Protein AF-A0A0F9RPC4-F1 (afdb_monomer)

pLDDT: mean 81.92, std 18.29, range [35.97, 98.62]

Nearest PDB structures (foldseek):
  3pvv-assembly2_B  TM=6.893E-01  e=9.346E+00  Mycobacterium tuberculosis H37Ra

Radius of gyration: 23.82 Å; Cα contacts (8 Å, |Δi|>4): 122; chains: 1; bounding box: 62×45×72 Å

Sequence (162 aa):
MTEKAYYRSRSEAIRNLVRAGHSFASIGRLFGISRQRVEQIYRPKQRRARQAIRHRIPPTRCQRCARKAPLHGHHPNYDNARHVEWLCVPCHNTVHPHAGHSRRKFTTAQLLEMKGTMTYRAFALLVGVAPSTITKWLNGAIPRHKPTLLKLRMVENERSQH

Organism: NCBI:txid412755

Solvent-accessible surface area (backbone atoms only — not comparable to full-atom values): 10036 Å² total; per-residue (Å²): 135,55,74,69,57,55,53,51,54,52,54,47,53,54,47,53,41,47,75,72,67,49,52,50,58,59,52,8,63,75,70,77,43,52,39,66,56,44,47,42,65,72,36,50,48,58,45,50,26,58,58,58,50,72,83,56,84,76,74,76,41,16,76,83,76,64,48,75,56,75,65,43,84,40,58,94,45,52,90,43,38,84,51,65,46,44,22,27,64,72,62,42,37,69,78,49,63,67,82,80,70,70,65,78,76,71,48,72,65,59,54,53,64,52,49,79,79,45,53,66,63,57,50,17,61,75,72,74,46,59,50,71,56,54,53,36,59,76,70,63,70,57,87,76,79,72,71,86,73,76,84,77,76,79,81,85,82,84,85,81,86,132

Mean predicted aligned error: 11.43 Å

InterPro domains:
  IPR001387 Cro/C1-type, helix-turn-helix domain [cd00093] (110-153)

Structure (mmCIF, N/CA/C/O backbone):
data_AF-A0A0F9RPC4-F1
#
_entry.id   AF-A0A0F9RPC4-F1
#
loop_
_atom_site.group_PDB
_atom_site.id
_atom_site.type_symbol
_atom_site.label_atom_id
_atom_site.label_alt_id
_atom_site.label_comp_id
_atom_site.label_asym_id
_atom_site.label_entity_id
_atom_site.label_seq_id
_atom_site.pdbx_PDB_ins_code
_atom_site.Cartn_x
_atom_site.Cartn_y
_atom_site.Cartn_z
_atom_site.occupancy
_atom_site.B_iso_or_equiv
_atom_site.auth_seq_id
_atom_site.auth_comp_id
_atom_site.auth_asym_id
_atom_site.auth_atom_id
_atom_site.pdbx_PDB_model_num
ATOM 1 N N . MET A 1 1 ? 9.217 -1.133 34.017 1.00 65.81 1 MET A N 1
ATOM 2 C CA . MET A 1 1 ? 8.816 -1.704 32.706 1.00 65.81 1 MET A CA 1
ATOM 3 C C . MET A 1 1 ? 9.812 -1.237 31.652 1.00 65.81 1 MET A C 1
ATOM 5 O O . MET A 1 1 ? 10.071 -0.045 31.596 1.00 65.81 1 MET A O 1
ATOM 9 N N . THR A 1 2 ? 10.414 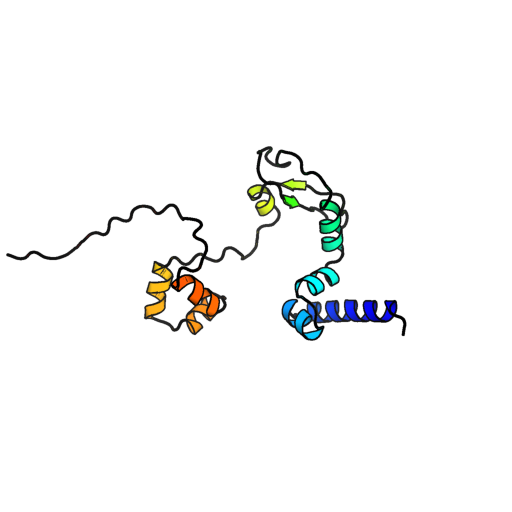-2.132 30.862 1.00 91.38 2 THR A N 1
ATOM 10 C CA . THR A 1 2 ? 11.393 -1.718 29.837 1.00 91.38 2 THR A CA 1
ATOM 11 C C . THR A 1 2 ? 10.695 -1.124 28.615 1.00 91.38 2 THR A C 1
ATOM 13 O O . THR A 1 2 ? 9.575 -1.510 28.277 1.00 91.38 2 THR A O 1
ATOM 16 N N . GLU A 1 3 ? 11.376 -0.234 27.897 1.00 83.12 3 GLU A N 1
ATOM 17 C CA . GLU A 1 3 ? 10.885 0.339 26.638 1.00 83.12 3 GLU A CA 1
ATOM 18 C C . GLU A 1 3 ? 10.490 -0.759 25.623 1.00 83.12 3 GLU A C 1
ATOM 20 O O . GLU A 1 3 ? 9.446 -0.692 24.968 1.00 83.12 3 GLU A O 1
ATOM 25 N N . LYS A 1 4 ? 11.267 -1.850 25.560 1.00 84.19 4 LYS A N 1
ATOM 26 C CA . LYS A 1 4 ? 10.958 -3.022 24.722 1.00 84.19 4 LYS A CA 1
ATOM 27 C C . LYS A 1 4 ? 9.636 -3.695 25.107 1.00 84.19 4 LYS A C 1
ATOM 29 O O . LYS A 1 4 ? 8.907 -4.127 24.213 1.00 84.19 4 LYS A O 1
ATOM 34 N N . ALA A 1 5 ? 9.318 -3.794 26.399 1.00 84.44 5 ALA A N 1
ATOM 35 C CA . ALA A 1 5 ? 8.060 -4.378 26.866 1.00 84.44 5 ALA A CA 1
ATOM 36 C C . ALA A 1 5 ? 6.854 -3.514 26.458 1.00 84.44 5 ALA A C 1
ATOM 38 O O . ALA A 1 5 ? 5.869 -4.048 25.949 1.00 84.44 5 ALA A O 1
ATOM 39 N N . TYR A 1 6 ? 6.978 -2.186 26.563 1.00 87.31 6 TYR A N 1
ATOM 40 C CA . TYR A 1 6 ? 5.950 -1.239 26.119 1.00 87.31 6 TYR A CA 1
ATOM 41 C C . TYR A 1 6 ? 5.647 -1.347 24.611 1.00 87.31 6 TYR A C 1
ATOM 43 O O . TYR A 1 6 ? 4.490 -1.402 24.195 1.00 87.31 6 TYR A O 1
ATOM 51 N N . TYR A 1 7 ? 6.667 -1.436 23.749 1.00 82.81 7 TYR A N 1
ATOM 52 C CA . TYR A 1 7 ? 6.425 -1.567 22.304 1.00 82.81 7 TYR A CA 1
ATOM 53 C C . TYR A 1 7 ? 5.809 -2.913 21.905 1.00 82.81 7 TYR A C 1
ATOM 55 O O . TYR A 1 7 ? 5.030 -2.969 20.941 1.00 82.81 7 TYR A O 1
ATOM 63 N N . ARG A 1 8 ? 6.145 -3.997 22.620 1.00 84.38 8 ARG A N 1
ATOM 64 C CA . ARG A 1 8 ? 5.524 -5.313 22.409 1.00 84.38 8 ARG A CA 1
ATOM 65 C C . ARG A 1 8 ? 4.035 -5.260 22.741 1.00 84.38 8 ARG A C 1
ATOM 67 O O . ARG A 1 8 ? 3.240 -5.606 21.866 1.00 84.38 8 ARG A O 1
ATOM 74 N N . SER A 1 9 ? 3.673 -4.734 23.915 1.00 90.56 9 SER A N 1
ATOM 75 C CA . SER A 1 9 ? 2.269 -4.613 24.332 1.00 90.56 9 SER A CA 1
ATOM 76 C C . SER A 1 9 ? 1.470 -3.721 23.379 1.00 90.56 9 SER A C 1
ATOM 78 O O . SER A 1 9 ? 0.380 -4.088 22.944 1.00 90.56 9 SER A O 1
ATOM 80 N N . ARG A 1 10 ? 2.052 -2.606 22.922 1.00 93.31 10 ARG A N 1
ATOM 81 C CA . ARG A 1 10 ? 1.415 -1.724 21.931 1.00 93.31 10 ARG A CA 1
ATOM 82 C C . ARG A 1 10 ? 1.159 -2.414 20.588 1.00 93.31 10 ARG A C 1
ATOM 84 O O . ARG A 1 10 ? 0.091 -2.258 19.999 1.00 93.31 10 ARG A O 1
ATOM 91 N N . SER A 1 11 ? 2.135 -3.162 20.076 1.00 94.88 11 SER A N 1
ATOM 92 C CA . SER A 1 11 ? 2.007 -3.855 18.784 1.00 94.88 11 SER A CA 1
ATOM 93 C C . SER A 1 11 ? 0.976 -4.982 18.832 1.00 94.88 11 SER A C 1
ATOM 95 O O . SER A 1 11 ? 0.350 -5.299 17.821 1.00 94.88 11 SER A O 1
ATOM 97 N N . GLU A 1 12 ? 0.830 -5.614 19.991 1.00 95.75 12 GLU A N 1
ATOM 98 C CA . GLU A 1 12 ? -0.185 -6.628 20.250 1.00 95.75 12 GLU A CA 1
ATOM 99 C C . GLU A 1 12 ? -1.584 -6.020 20.369 1.00 95.75 12 GLU A C 1
ATOM 101 O O . GLU A 1 12 ? -2.493 -6.473 19.676 1.00 95.75 12 GLU A O 1
ATOM 106 N N . ALA A 1 13 ? -1.734 -4.922 21.114 1.00 95.88 13 ALA A N 1
ATOM 107 C CA . ALA A 1 13 ? -2.995 -4.188 21.203 1.00 95.88 13 ALA A CA 1
ATOM 108 C C . ALA A 1 13 ? -3.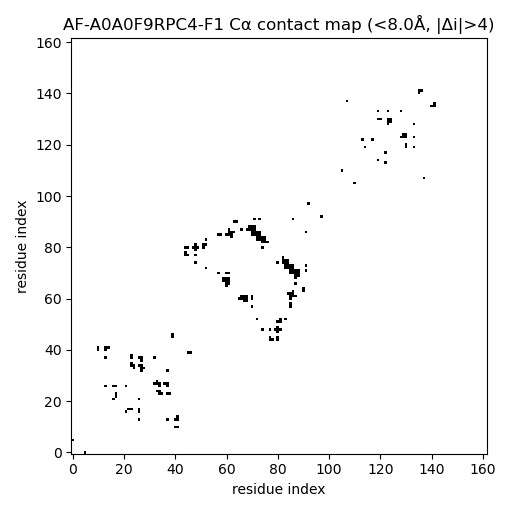502 -3.741 19.819 1.00 95.88 13 ALA A C 1
ATOM 110 O O . ALA A 1 13 ? -4.672 -3.934 19.488 1.00 95.88 13 ALA A O 1
ATOM 111 N N . ILE A 1 14 ? -2.607 -3.235 18.958 1.00 97.25 14 ILE A N 1
ATOM 112 C CA . ILE A 1 14 ? -2.942 -2.900 17.564 1.00 97.25 14 ILE A CA 1
ATOM 113 C C . ILE A 1 14 ? -3.450 -4.134 16.804 1.00 97.25 14 ILE A C 1
ATOM 115 O O . ILE A 1 14 ? -4.461 -4.045 16.112 1.00 97.25 14 ILE A O 1
ATOM 119 N N . ARG A 1 15 ? -2.779 -5.289 16.923 1.00 96.19 15 ARG A N 1
ATOM 120 C CA . ARG A 1 15 ? -3.206 -6.530 16.252 1.00 96.19 15 ARG A CA 1
ATOM 121 C C . ARG A 1 15 ? -4.579 -6.999 16.733 1.00 96.19 15 ARG A C 1
ATOM 123 O O . ARG A 1 15 ? -5.388 -7.406 15.903 1.00 96.19 15 ARG A O 1
ATOM 130 N N . ASN A 1 16 ? -4.852 -6.906 18.031 1.00 96.25 16 ASN A N 1
ATOM 131 C CA . ASN A 1 16 ? -6.134 -7.309 18.605 1.00 96.25 16 ASN A CA 1
ATOM 132 C C . ASN A 1 16 ? -7.282 -6.417 18.113 1.00 96.25 16 ASN A C 1
ATOM 134 O O . ASN A 1 16 ? -8.308 -6.937 17.688 1.00 96.25 16 ASN A O 1
ATOM 138 N N . LEU A 1 17 ? -7.083 -5.098 18.040 1.00 96.12 17 LEU A N 1
ATOM 139 C CA . LEU A 1 17 ? -8.098 -4.183 17.502 1.00 96.12 17 LEU A CA 1
ATOM 140 C C . LEU A 1 17 ? -8.384 -4.412 16.015 1.00 96.12 17 LEU A C 1
ATOM 142 O O . LEU A 1 17 ? -9.533 -4.321 15.591 1.00 96.12 17 LEU A O 1
ATOM 146 N N . VAL A 1 18 ? -7.363 -4.737 15.215 1.00 96.62 18 VAL A N 1
ATOM 147 C CA . VAL A 1 18 ? -7.580 -5.096 13.805 1.00 96.62 18 VAL A CA 1
ATOM 148 C C . VAL A 1 18 ? -8.407 -6.377 13.690 1.00 96.62 18 VAL A C 1
ATOM 150 O O . VAL A 1 18 ? -9.328 -6.425 12.880 1.00 96.62 18 VAL A O 1
ATOM 153 N N . ARG A 1 19 ? -8.116 -7.400 14.509 1.00 95.81 19 ARG A N 1
ATOM 154 C CA . ARG A 1 19 ? -8.905 -8.647 14.554 1.00 95.81 19 ARG A CA 1
ATOM 155 C C . ARG A 1 19 ? -10.349 -8.406 14.996 1.00 95.81 19 ARG A C 1
ATOM 157 O O . ARG A 1 19 ? -11.241 -9.064 14.485 1.00 95.81 19 ARG A O 1
ATOM 164 N N . ALA A 1 20 ? -10.569 -7.432 15.874 1.00 94.25 20 ALA A N 1
ATOM 165 C CA . ALA A 1 20 ? -11.895 -6.983 16.291 1.00 94.25 20 ALA A CA 1
ATOM 166 C C . ALA A 1 20 ? -12.619 -6.106 15.242 1.00 94.25 20 ALA A C 1
ATOM 168 O O . ALA A 1 20 ? -13.696 -5.587 15.512 1.00 94.25 20 ALA A O 1
ATOM 169 N N . GLY A 1 21 ? -12.048 -5.911 14.047 1.00 94.94 21 GLY A N 1
ATOM 170 C CA . GLY A 1 21 ? -12.699 -5.196 12.944 1.00 94.94 21 GLY A CA 1
ATOM 171 C C . GLY A 1 21 ? -12.492 -3.679 12.938 1.00 94.94 21 GLY A C 1
ATOM 172 O O . GLY A 1 21 ? -13.035 -2.989 12.073 1.00 94.94 21 GLY A O 1
ATOM 173 N N . HIS A 1 22 ? -11.677 -3.123 13.840 1.00 94.38 22 HIS A N 1
ATOM 174 C CA . HIS A 1 22 ? -11.391 -1.690 13.808 1.00 94.38 22 HIS A CA 1
ATOM 175 C C . HIS A 1 22 ? -10.561 -1.310 12.576 1.00 94.38 22 HIS A C 1
ATOM 177 O O . HIS A 1 22 ? -9.537 -1.917 12.250 1.00 94.38 22 HIS A O 1
ATOM 183 N N . SER A 1 23 ? -10.956 -0.218 11.916 1.00 96.12 23 SER A N 1
ATOM 184 C CA . SER A 1 23 ? -10.176 0.341 10.810 1.00 96.12 23 SER A CA 1
ATOM 185 C C . SER A 1 23 ? -8.822 0.880 11.290 1.00 96.12 23 SER A C 1
ATOM 187 O O . SER A 1 23 ? -8.711 1.466 12.369 1.00 96.12 23 SER A O 1
ATOM 189 N N . PHE A 1 24 ? -7.787 0.803 10.444 1.00 96.44 24 PHE A N 1
ATOM 190 C CA . PHE A 1 24 ? -6.463 1.365 10.765 1.00 96.44 24 PHE A CA 1
ATOM 191 C C . PHE A 1 24 ? -6.506 2.862 11.104 1.00 96.44 24 PHE A C 1
ATOM 193 O O . PHE A 1 24 ? -5.671 3.344 11.865 1.00 96.44 24 PHE A O 1
ATOM 200 N N . ALA A 1 25 ? -7.463 3.607 10.542 1.00 95.31 25 ALA A N 1
ATOM 201 C CA . ALA A 1 25 ? -7.639 5.025 10.841 1.00 95.31 25 ALA A CA 1
ATOM 202 C C . ALA A 1 25 ? -8.187 5.250 12.261 1.00 95.31 25 ALA A C 1
ATOM 204 O O . ALA A 1 25 ? -7.696 6.131 12.962 1.00 95.31 25 ALA A O 1
ATOM 205 N N . SER A 1 26 ? -9.168 4.448 12.695 1.00 95.19 26 SER A N 1
ATOM 206 C CA . SER A 1 26 ? -9.706 4.494 14.063 1.00 95.19 26 SER A CA 1
ATOM 207 C C . SER A 1 26 ? -8.644 4.117 15.092 1.00 95.19 26 SER A C 1
ATOM 209 O O . SER A 1 26 ? -8.458 4.851 16.059 1.00 95.19 26 SER A O 1
ATOM 211 N N . ILE A 1 27 ? -7.882 3.051 14.831 1.00 97.12 27 ILE A N 1
ATOM 212 C CA . ILE A 1 27 ? -6.763 2.636 15.686 1.00 97.12 27 ILE A CA 1
ATOM 213 C C . ILE A 1 27 ? -5.700 3.740 15.751 1.00 97.12 27 ILE A C 1
ATOM 215 O O . ILE A 1 27 ? -5.185 4.045 16.821 1.00 97.12 27 ILE A O 1
ATOM 219 N N . GLY A 1 28 ? -5.387 4.383 14.622 1.00 96.44 28 GLY A N 1
ATOM 220 C CA . GLY A 1 28 ? -4.424 5.484 14.587 1.00 96.44 28 GLY A CA 1
ATOM 221 C C . GLY A 1 28 ? -4.817 6.638 15.510 1.00 96.44 28 GLY A C 1
ATOM 222 O O . GLY A 1 28 ? -3.997 7.084 16.310 1.00 96.44 28 GLY A O 1
ATOM 223 N N . ARG A 1 29 ? -6.092 7.052 15.466 1.00 96.38 29 ARG A N 1
ATOM 224 C CA . ARG A 1 29 ? -6.635 8.075 16.374 1.00 96.38 29 ARG A CA 1
ATOM 225 C C . ARG A 1 29 ? -6.521 7.659 17.840 1.00 96.38 29 ARG A C 1
ATOM 227 O O . ARG A 1 29 ? -6.053 8.455 18.640 1.00 96.38 29 ARG A O 1
ATOM 234 N N . LEU A 1 30 ? -6.876 6.414 18.164 1.00 95.56 30 LEU A N 1
ATOM 235 C CA . LEU A 1 30 ? -6.812 5.889 19.532 1.00 95.56 30 LEU A CA 1
ATOM 236 C C . LEU A 1 30 ? -5.388 5.921 20.113 1.00 95.56 30 LEU A C 1
ATOM 238 O O . LEU A 1 30 ? -5.200 6.252 21.275 1.00 95.56 30 LEU A O 1
ATOM 242 N N . PHE A 1 31 ? -4.379 5.597 19.302 1.00 94.94 31 PHE A N 1
ATOM 243 C CA . PHE A 1 31 ? -2.978 5.531 19.736 1.00 94.94 31 PHE A CA 1
ATOM 244 C C . PHE A 1 31 ? -2.166 6.805 19.459 1.00 94.94 31 PHE A C 1
ATOM 246 O O . PHE A 1 31 ? -0.939 6.763 19.598 1.00 94.94 31 PHE A O 1
ATOM 253 N N . GLY A 1 32 ? -2.796 7.888 18.993 1.00 95.88 32 GLY A N 1
ATOM 254 C CA . GLY A 1 32 ? -2.100 9.124 18.619 1.00 95.88 32 GLY A CA 1
ATOM 255 C C . GLY A 1 32 ? -1.042 8.933 17.521 1.00 95.88 32 GLY A C 1
ATOM 256 O O . GLY A 1 32 ? 0.017 9.552 17.566 1.00 95.88 32 GLY A O 1
ATOM 257 N N . ILE A 1 33 ? -1.270 8.032 16.556 1.00 96.50 33 ILE A N 1
ATOM 258 C CA . ILE A 1 33 ? -0.339 7.752 15.447 1.00 96.50 33 ILE A CA 1
ATOM 259 C C . ILE A 1 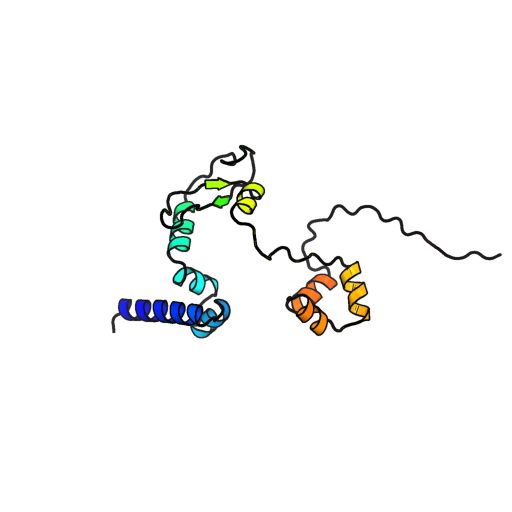33 ? -1.047 7.722 14.096 1.00 96.50 33 ILE A C 1
ATOM 261 O O . ILE A 1 33 ? -2.245 7.481 13.982 1.00 96.50 33 ILE A O 1
ATOM 265 N N . SER A 1 34 ? -0.287 7.929 13.020 1.00 97.38 34 SER A N 1
ATOM 266 C CA . SER A 1 34 ? -0.857 7.919 11.674 1.00 97.38 34 SER A CA 1
ATOM 267 C C . SER A 1 34 ? -1.395 6.537 11.273 1.00 97.38 34 SER A C 1
ATOM 269 O O . SER A 1 34 ? -0.848 5.494 11.648 1.00 97.38 34 SER A O 1
ATOM 271 N N . ARG A 1 35 ? -2.422 6.519 10.408 1.00 96.94 35 ARG A N 1
ATOM 272 C CA . ARG A 1 35 ? -2.947 5.295 9.762 1.00 96.94 35 ARG A CA 1
ATOM 273 C C . ARG A 1 35 ? -1.824 4.449 9.154 1.00 96.94 35 ARG A C 1
ATOM 275 O O . ARG A 1 35 ? -1.811 3.228 9.286 1.00 96.94 35 ARG A O 1
ATOM 282 N N . GLN A 1 36 ? -0.877 5.105 8.481 1.00 95.88 36 GLN A N 1
ATOM 283 C CA . GLN A 1 36 ? 0.254 4.442 7.837 1.00 95.88 36 GLN A CA 1
ATOM 284 C C . GLN A 1 36 ? 1.178 3.780 8.863 1.00 95.88 36 GLN A C 1
ATOM 286 O O . GLN A 1 36 ? 1.680 2.686 8.607 1.00 95.88 36 GLN A O 1
ATOM 291 N N . ARG A 1 37 ? 1.383 4.402 10.031 1.00 96.12 37 ARG A N 1
ATOM 292 C CA . ARG A 1 37 ? 2.179 3.808 11.105 1.00 96.12 37 ARG A CA 1
ATOM 293 C C . ARG A 1 37 ? 1.506 2.565 11.683 1.00 96.12 37 ARG A C 1
ATOM 295 O O . ARG A 1 37 ? 2.190 1.565 11.877 1.00 96.12 37 ARG A O 1
ATOM 302 N N . VAL A 1 38 ? 0.187 2.592 11.880 1.00 97.25 38 VAL A N 1
ATOM 303 C CA . VAL A 1 38 ? -0.590 1.405 12.284 1.00 97.25 38 VAL A CA 1
ATOM 304 C C . VAL A 1 38 ? -0.424 0.278 11.265 1.00 97.25 38 VAL A C 1
ATOM 306 O O . VAL A 1 38 ? -0.079 -0.840 11.640 1.00 97.25 38 VAL A O 1
ATOM 309 N N . GLU A 1 39 ? -0.580 0.575 9.969 1.00 96.25 39 GLU A N 1
ATOM 310 C CA . GLU A 1 39 ? -0.393 -0.409 8.894 1.00 96.25 39 GLU A CA 1
ATOM 311 C C . GLU A 1 39 ? 1.022 -1.012 8.916 1.00 96.25 39 GLU A C 1
ATOM 313 O O . GLU A 1 39 ? 1.175 -2.222 8.786 1.00 96.25 39 GLU A O 1
ATOM 318 N N . GLN A 1 40 ? 2.059 -0.197 9.133 1.00 95.06 40 GLN A N 1
ATOM 319 C CA . GLN A 1 40 ? 3.449 -0.660 9.236 1.00 95.06 40 GLN A CA 1
ATOM 320 C C . GLN A 1 40 ? 3.701 -1.576 10.440 1.00 95.06 40 GLN A C 1
ATOM 322 O O . GLN A 1 40 ? 4.507 -2.500 10.329 1.00 95.06 40 GLN A O 1
ATOM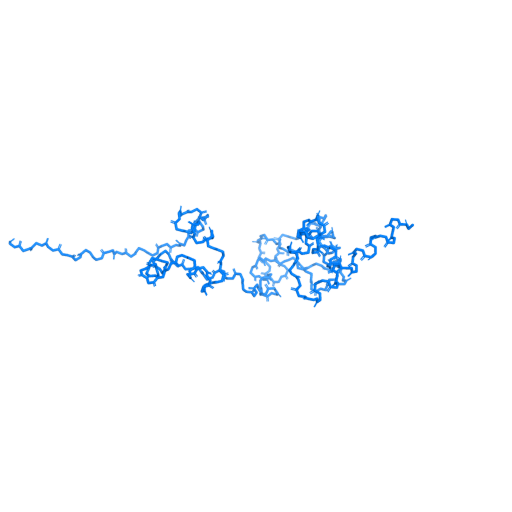 327 N N . ILE A 1 41 ? 3.053 -1.307 11.578 1.00 95.44 41 ILE A N 1
ATOM 328 C CA . ILE A 1 41 ? 3.137 -2.150 12.780 1.00 95.44 41 ILE A CA 1
ATOM 329 C C . ILE A 1 41 ? 2.412 -3.476 12.536 1.00 95.44 41 ILE A C 1
ATOM 331 O O 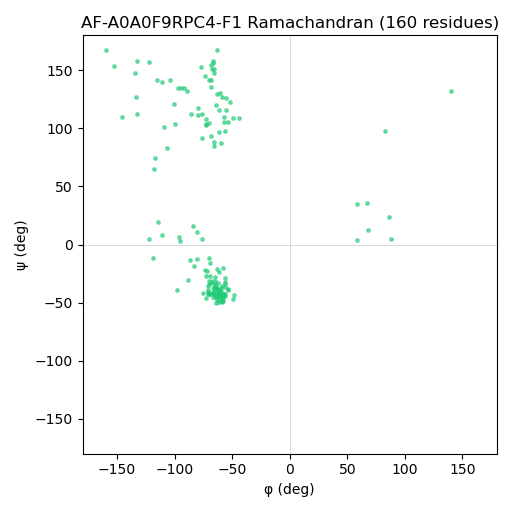. ILE A 1 41 ? 2.937 -4.535 12.869 1.00 95.44 41 ILE A O 1
ATOM 335 N N . TYR A 1 42 ? 1.234 -3.423 11.910 1.00 96.31 42 TYR A N 1
ATOM 336 C CA . TYR A 1 42 ? 0.423 -4.600 11.609 1.00 96.31 42 TYR A CA 1
ATOM 337 C C . TYR A 1 42 ? 1.036 -5.489 10.511 1.00 96.31 42 TYR A C 1
ATOM 339 O O . TYR A 1 42 ? 0.914 -6.710 10.562 1.00 96.31 42 TYR A O 1
ATOM 347 N N . ARG A 1 43 ? 1.721 -4.894 9.524 1.00 95.56 43 ARG A N 1
ATOM 348 C CA . ARG A 1 43 ? 2.277 -5.563 8.330 1.00 95.56 43 ARG A CA 1
ATOM 349 C C . ARG A 1 43 ? 3.809 -5.455 8.257 1.00 95.56 43 ARG A C 1
ATOM 351 O O . ARG A 1 43 ? 4.348 -4.828 7.335 1.00 95.56 43 ARG A O 1
ATOM 358 N N . PRO A 1 44 ? 4.554 -6.056 9.205 1.00 94.69 44 PRO A N 1
ATOM 359 C CA . PRO A 1 44 ? 6.004 -5.887 9.283 1.00 94.69 44 PRO A CA 1
ATOM 360 C C . PRO A 1 44 ? 6.739 -6.478 8.071 1.00 94.69 44 PRO A C 1
ATOM 362 O O . PRO A 1 44 ? 7.734 -5.902 7.631 1.00 94.69 44 PRO A O 1
ATOM 365 N N . LYS A 1 45 ? 6.241 -7.581 7.494 1.00 95.56 45 LYS A N 1
ATOM 366 C CA . LYS A 1 45 ? 6.825 -8.219 6.300 1.00 95.56 45 LYS A CA 1
ATOM 367 C C . LYS A 1 45 ? 6.758 -7.288 5.084 1.00 95.56 45 LYS A C 1
ATOM 369 O O . LYS A 1 45 ? 7.774 -7.008 4.458 1.00 95.56 45 LYS A O 1
ATOM 374 N N . GLN A 1 46 ? 5.596 -6.688 4.834 1.00 94.50 46 GLN A N 1
ATOM 375 C CA . GLN A 1 46 ? 5.388 -5.710 3.764 1.00 94.50 46 GLN A CA 1
ATOM 376 C C . GLN A 1 46 ? 6.243 -4.454 3.969 1.00 94.50 46 GLN A C 1
ATOM 378 O O . GLN A 1 46 ? 6.768 -3.902 3.005 1.00 94.50 46 GLN A O 1
ATOM 383 N N . ARG A 1 47 ? 6.428 -4.003 5.218 1.00 94.75 47 ARG A N 1
ATOM 384 C CA . ARG A 1 47 ? 7.359 -2.907 5.525 1.00 94.75 47 ARG A CA 1
ATOM 385 C C . ARG A 1 47 ? 8.797 -3.272 5.142 1.00 94.75 47 ARG A C 1
ATOM 387 O O . ARG A 1 47 ? 9.449 -2.463 4.489 1.00 94.75 47 ARG A O 1
ATOM 394 N N . ARG A 1 48 ? 9.282 -4.460 5.527 1.00 94.44 48 ARG A N 1
ATOM 395 C CA . ARG A 1 48 ? 10.632 -4.940 5.172 1.00 94.44 48 ARG A CA 1
ATOM 396 C C . ARG A 1 48 ? 10.808 -5.048 3.657 1.00 94.44 48 ARG A C 1
ATOM 398 O O . ARG A 1 48 ? 11.811 -4.584 3.135 1.00 94.44 48 ARG A O 1
ATOM 405 N N . ALA A 1 49 ? 9.805 -5.570 2.958 1.00 93.88 49 ALA A N 1
ATOM 406 C CA . ALA A 1 49 ? 9.778 -5.653 1.500 1.00 93.88 49 ALA A CA 1
ATOM 407 C C . ALA A 1 49 ? 9.898 -4.262 0.837 1.00 93.88 49 ALA A C 1
ATOM 409 O O . ALA A 1 49 ? 10.804 -4.032 0.038 1.00 93.88 49 ALA A O 1
ATOM 410 N N . ARG A 1 50 ? 9.097 -3.277 1.281 1.00 91.56 50 ARG A N 1
ATOM 411 C CA . ARG A 1 50 ? 9.204 -1.872 0.830 1.00 91.56 50 ARG A CA 1
ATOM 412 C C . ARG A 1 50 ? 10.582 -1.256 1.109 1.00 91.56 50 ARG A C 1
ATOM 414 O O . ARG A 1 50 ? 11.058 -0.442 0.327 1.00 91.56 50 ARG A O 1
ATOM 421 N N . GLN A 1 51 ? 11.222 -1.611 2.223 1.00 93.69 51 GLN A N 1
ATOM 422 C CA . GLN A 1 51 ? 12.577 -1.144 2.530 1.00 93.69 51 GLN A CA 1
ATOM 423 C C . GLN A 1 51 ? 13.623 -1.787 1.610 1.00 93.69 51 GLN A C 1
ATOM 425 O O . GLN A 1 51 ? 14.521 -1.091 1.147 1.00 93.69 51 GLN A O 1
ATOM 430 N N . ALA A 1 52 ? 13.478 -3.076 1.293 1.00 92.19 52 ALA A N 1
ATOM 431 C CA . ALA A 1 52 ? 14.408 -3.814 0.442 1.00 92.19 52 ALA A CA 1
ATOM 432 C C . ALA A 1 52 ? 14.457 -3.300 -1.009 1.00 92.19 52 ALA A C 1
ATOM 434 O O . ALA A 1 52 ? 15.497 -3.404 -1.655 1.00 92.19 52 ALA A O 1
ATOM 435 N N . ILE A 1 53 ? 13.365 -2.718 -1.518 1.00 92.75 53 ILE A N 1
ATOM 436 C CA . ILE A 1 53 ? 13.319 -2.144 -2.875 1.00 92.75 53 ILE A CA 1
ATOM 437 C C . ILE A 1 53 ? 13.873 -0.722 -2.971 1.00 92.75 53 ILE A C 1
ATOM 439 O O . ILE A 1 53 ? 14.209 -0.293 -4.069 1.00 92.75 53 ILE A O 1
ATOM 443 N N . ARG A 1 54 ? 13.987 0.013 -1.855 1.00 92.06 54 ARG A N 1
ATOM 444 C CA . ARG A 1 54 ? 14.290 1.458 -1.861 1.00 92.06 54 ARG A CA 1
ATOM 445 C C . ARG A 1 54 ? 15.588 1.809 -2.595 1.00 92.06 54 ARG A C 1
ATOM 447 O O . ARG A 1 54 ? 15.682 2.886 -3.168 1.00 92.06 54 ARG A O 1
ATOM 454 N N . HIS A 1 55 ? 16.566 0.910 -2.558 1.00 91.44 55 HIS A N 1
ATOM 455 C CA . HIS A 1 55 ? 17.898 1.112 -3.134 1.00 91.44 55 HIS A CA 1
ATOM 456 C C . HIS A 1 55 ? 18.161 0.233 -4.359 1.00 91.44 55 HIS A C 1
ATOM 458 O O . HIS A 1 55 ? 19.291 0.150 -4.827 1.00 91.44 55 HIS A O 1
ATOM 464 N N . ARG A 1 56 ? 17.140 -0.463 -4.869 1.00 94.50 56 ARG A N 1
ATOM 465 C CA . ARG A 1 56 ? 17.291 -1.308 -6.051 1.00 94.50 56 ARG A CA 1
ATOM 466 C C . ARG A 1 56 ? 17.022 -0.499 -7.305 1.00 94.50 56 ARG A C 1
ATOM 468 O O . ARG A 1 56 ? 16.000 0.174 -7.402 1.00 94.50 56 ARG A O 1
ATOM 475 N N . ILE A 1 57 ? 17.924 -0.621 -8.271 1.00 96.31 57 ILE A N 1
ATOM 476 C CA . ILE A 1 57 ? 17.736 -0.062 -9.604 1.00 96.31 57 ILE A CA 1
ATOM 477 C C . ILE A 1 57 ? 16.812 -1.021 -10.369 1.00 96.31 57 ILE A C 1
ATOM 479 O O . ILE A 1 57 ? 17.164 -2.194 -10.528 1.00 96.31 57 ILE A O 1
ATOM 483 N N . PRO A 1 58 ? 15.615 -0.581 -10.795 1.00 96.38 58 PRO A N 1
ATOM 484 C CA . PRO A 1 58 ? 14.744 -1.413 -11.610 1.00 96.38 58 PRO A CA 1
ATOM 485 C C . PRO A 1 58 ? 15.370 -1.649 -12.997 1.00 96.38 58 PRO A C 1
ATOM 487 O O . PRO A 1 58 ? 16.085 -0.781 -13.503 1.00 96.38 58 PRO A O 1
ATOM 490 N N . PRO A 1 59 ? 15.084 -2.786 -13.655 1.00 97.81 59 PRO A N 1
ATOM 491 C CA . PRO A 1 59 ? 15.449 -2.984 -15.050 1.00 97.81 59 PRO A CA 1
ATOM 492 C C . PRO A 1 59 ? 14.720 -1.972 -15.946 1.00 97.81 59 PRO A C 1
ATOM 494 O O . PRO A 1 59 ? 13.754 -1.323 -15.548 1.00 97.81 59 PRO A O 1
ATOM 497 N N . THR A 1 60 ? 15.144 -1.862 -17.203 1.00 98.25 60 THR A N 1
ATOM 498 C CA . THR A 1 60 ? 14.535 -0.924 -18.164 1.00 98.25 60 THR A CA 1
ATOM 499 C C . THR A 1 60 ? 13.232 -1.439 -18.783 1.00 98.25 60 THR A C 1
ATOM 501 O O . THR A 1 60 ? 12.513 -0.677 -19.434 1.00 98.25 60 THR A O 1
ATOM 504 N N . ARG A 1 61 ? 12.919 -2.730 -18.613 1.00 98.62 61 ARG A N 1
ATOM 505 C CA . ARG A 1 61 ? 11.784 -3.418 -19.241 1.00 98.62 61 ARG A CA 1
ATOM 506 C C . ARG A 1 61 ? 11.031 -4.282 -18.234 1.00 98.62 61 ARG A C 1
ATOM 508 O O . ARG A 1 61 ? 11.624 -4.848 -17.320 1.00 98.62 61 ARG A O 1
ATOM 515 N N . CYS A 1 62 ? 9.720 -4.396 -18.434 1.00 98.56 62 CYS A N 1
ATOM 516 C CA . CYS A 1 62 ? 8.848 -5.256 -17.637 1.00 98.56 62 CYS A CA 1
ATOM 517 C C . CYS A 1 62 ? 9.283 -6.722 -17.747 1.00 98.56 62 CYS A C 1
ATOM 519 O O . CYS A 1 62 ? 9.392 -7.238 -18.857 1.00 98.56 62 CYS A O 1
ATOM 521 N N . GLN A 1 63 ? 9.437 -7.414 -16.618 1.00 98.50 63 GLN A N 1
ATOM 522 C CA . GLN A 1 63 ? 9.868 -8.818 -16.610 1.00 98.50 63 GLN A CA 1
ATOM 523 C C . GLN A 1 63 ? 8.816 -9.791 -17.164 1.00 98.50 63 GLN A C 1
ATOM 525 O O . GLN A 1 63 ? 9.158 -10.910 -17.521 1.00 98.50 63 GLN A O 1
ATOM 530 N N . ARG A 1 64 ? 7.551 -9.365 -17.283 1.00 98.06 64 ARG A N 1
ATOM 531 C CA . ARG A 1 64 ? 6.463 -10.210 -17.800 1.00 98.06 64 ARG A CA 1
ATOM 532 C C . ARG A 1 64 ? 6.140 -9.992 -19.277 1.00 98.06 64 ARG A C 1
ATOM 534 O O . ARG A 1 64 ? 5.824 -10.945 -19.970 1.00 98.06 64 ARG A O 1
ATOM 541 N N . CYS A 1 65 ? 6.166 -8.749 -19.760 1.00 98.31 65 CYS A N 1
ATOM 542 C CA . CYS A 1 65 ? 5.769 -8.422 -21.140 1.00 98.31 65 CYS A CA 1
ATOM 543 C C . CYS A 1 65 ? 6.859 -7.723 -21.961 1.00 98.31 65 CYS A C 1
ATOM 545 O O . CYS A 1 65 ? 6.579 -7.267 -23.066 1.00 98.31 65 CYS A O 1
ATOM 547 N N . ALA A 1 66 ? 8.064 -7.561 -21.406 1.00 98.44 66 ALA A N 1
ATOM 548 C CA . ALA A 1 66 ? 9.236 -6.943 -22.034 1.00 98.44 66 ALA A CA 1
ATOM 549 C C . ALA A 1 66 ? 9.076 -5.486 -22.526 1.00 98.44 66 ALA A C 1
ATOM 551 O O . ALA A 1 66 ? 10.015 -4.921 -23.093 1.00 98.44 66 ALA A O 1
ATOM 552 N N . ARG A 1 67 ? 7.929 -4.832 -22.288 1.00 98.19 67 ARG A N 1
ATOM 553 C CA . ARG A 1 67 ? 7.703 -3.427 -22.667 1.00 98.19 67 ARG A CA 1
ATOM 554 C C . ARG A 1 67 ? 8.538 -2.478 -21.806 1.00 98.19 67 ARG A C 1
ATOM 556 O O . ARG A 1 67 ? 8.646 -2.668 -20.592 1.00 98.19 67 ARG A O 1
ATOM 563 N N . LYS A 1 68 ? 9.063 -1.421 -22.431 1.00 98.19 68 LYS A N 1
ATOM 564 C CA . LYS A 1 68 ? 9.705 -0.284 -21.756 1.00 98.19 68 LYS A CA 1
ATOM 565 C C . LYS A 1 68 ? 8.615 0.651 -21.219 1.00 98.19 68 LYS A C 1
ATOM 567 O O . LYS A 1 68 ? 7.880 1.245 -22.000 1.00 98.19 68 LYS A O 1
ATOM 572 N N . ALA A 1 69 ? 8.469 0.723 -19.899 1.00 97.12 69 ALA A N 1
ATOM 573 C CA . ALA A 1 69 ? 7.444 1.513 -19.210 1.00 97.12 69 ALA A CA 1
ATOM 574 C C . ALA A 1 69 ? 7.870 1.767 -17.750 1.00 97.12 69 ALA A C 1
ATOM 576 O O . ALA A 1 69 ? 8.773 1.077 -17.272 1.00 97.12 69 ALA A O 1
ATOM 577 N N . PRO A 1 70 ? 7.214 2.681 -17.009 1.00 97.06 70 PRO A N 1
ATOM 578 C CA . PRO A 1 70 ? 7.383 2.769 -15.560 1.00 97.06 70 PRO A CA 1
ATOM 579 C C . PRO A 1 70 ? 7.082 1.421 -14.888 1.00 97.06 70 PRO A C 1
ATOM 581 O O . PRO A 1 70 ? 6.019 0.831 -15.112 1.00 97.06 70 PRO A O 1
ATOM 584 N N . LEU A 1 71 ? 8.034 0.926 -14.093 1.00 97.38 71 LEU A N 1
ATOM 585 C CA . LEU A 1 71 ? 7.947 -0.372 -13.426 1.00 97.38 71 LEU A CA 1
ATOM 586 C C . LEU A 1 71 ? 7.631 -0.211 -11.944 1.00 97.38 71 LEU A C 1
ATOM 588 O O . LEU A 1 71 ? 8.132 0.687 -11.271 1.00 97.38 71 LEU A O 1
ATOM 592 N N . HIS A 1 72 ? 6.801 -1.112 -11.438 1.00 95.62 72 HIS A N 1
ATOM 593 C CA . HIS A 1 72 ? 6.444 -1.238 -10.036 1.00 95.62 72 HIS A CA 1
ATOM 594 C C . HIS A 1 72 ? 7.061 -2.526 -9.487 1.00 95.62 72 HIS A C 1
ATOM 596 O O . HIS A 1 72 ? 7.063 -3.555 -10.165 1.00 95.62 72 HIS A O 1
ATOM 602 N N . GLY A 1 73 ? 7.571 -2.469 -8.256 1.00 95.88 73 GLY A N 1
ATOM 603 C CA . GLY A 1 73 ? 8.055 -3.650 -7.547 1.00 95.88 73 GLY A CA 1
ATOM 604 C C . GLY A 1 73 ? 6.888 -4.482 -7.019 1.00 95.88 73 GLY A C 1
ATOM 605 O O . GLY A 1 73 ? 6.183 -4.056 -6.104 1.00 95.88 73 GLY A O 1
ATOM 606 N N . HIS A 1 74 ? 6.704 -5.668 -7.584 1.00 96.19 74 HIS A N 1
ATOM 607 C CA . HIS A 1 74 ? 5.809 -6.707 -7.100 1.00 96.19 74 HIS A CA 1
ATOM 608 C C . HIS A 1 74 ? 6.588 -7.679 -6.211 1.00 96.19 74 HIS A C 1
ATOM 610 O O . HIS A 1 74 ? 7.684 -8.111 -6.558 1.00 96.19 74 HIS A O 1
ATOM 616 N N . HIS A 1 75 ? 6.025 -8.035 -5.062 1.00 95.81 75 HIS A N 1
ATOM 617 C CA . HIS A 1 75 ? 6.580 -9.078 -4.204 1.00 95.81 75 HIS A CA 1
ATOM 618 C C . HIS A 1 75 ? 5.651 -10.294 -4.263 1.00 95.81 75 HIS A C 1
ATOM 620 O O . HIS A 1 75 ? 4.627 -10.271 -3.573 1.00 95.81 75 HIS A O 1
ATOM 626 N N . PRO A 1 76 ? 5.985 -11.342 -5.041 1.00 94.56 76 PRO A N 1
ATOM 627 C CA . PRO A 1 76 ? 5.144 -12.539 -5.132 1.00 94.56 76 PRO A CA 1
ATOM 628 C C . PRO A 1 76 ? 5.076 -13.275 -3.789 1.00 94.56 76 PRO A C 1
ATOM 630 O O . PRO A 1 76 ? 4.051 -13.846 -3.430 1.00 94.56 76 PRO A O 1
ATOM 633 N N . ASN A 1 77 ? 6.155 -13.197 -3.002 1.00 95.19 77 ASN A N 1
ATOM 634 C CA . ASN A 1 77 ? 6.215 -13.718 -1.646 1.00 95.19 77 ASN A CA 1
ATOM 635 C C . ASN A 1 77 ? 6.831 -12.683 -0.689 1.00 95.19 77 ASN A C 1
ATOM 637 O O . ASN A 1 77 ? 8.027 -12.399 -0.744 1.00 95.19 77 ASN A O 1
ATOM 641 N N . TYR A 1 78 ? 6.026 -12.152 0.237 1.00 93.75 78 TYR A N 1
ATOM 642 C CA . TYR A 1 78 ? 6.482 -11.187 1.245 1.00 93.75 78 TYR A CA 1
ATOM 643 C C . TYR A 1 78 ? 7.409 -11.781 2.321 1.00 93.75 78 TYR A C 1
ATOM 645 O O . TYR A 1 78 ? 8.024 -11.008 3.061 1.00 93.75 78 TYR A O 1
ATOM 653 N N . ASP A 1 79 ? 7.534 -13.109 2.415 1.00 95.44 79 ASP A N 1
ATOM 654 C CA . ASP A 1 79 ? 8.527 -13.764 3.277 1.00 95.44 79 ASP A CA 1
ATOM 655 C C . ASP A 1 79 ? 9.946 -13.627 2.727 1.00 95.44 79 ASP A C 1
ATOM 657 O O . ASP A 1 79 ? 10.903 -13.542 3.497 1.00 95.44 79 ASP A O 1
ATOM 661 N N . ASN A 1 80 ? 10.086 -13.487 1.407 1.00 94.94 80 ASN A N 1
ATOM 662 C CA . ASN A 1 80 ? 11.354 -13.188 0.763 1.00 94.94 80 ASN A CA 1
ATOM 663 C C . ASN A 1 80 ? 11.374 -11.736 0.273 1.00 94.94 80 ASN A C 1
ATOM 665 O O . ASN A 1 80 ? 11.164 -11.443 -0.901 1.00 94.94 80 ASN A O 1
ATOM 669 N N . ALA A 1 81 ? 11.697 -10.806 1.175 1.00 93.12 81 ALA A N 1
ATOM 670 C CA . ALA A 1 81 ? 11.766 -9.374 0.864 1.00 93.12 81 ALA A CA 1
ATOM 671 C C . ALA A 1 81 ? 12.748 -9.020 -0.275 1.00 93.12 81 ALA A C 1
ATOM 673 O O . ALA A 1 81 ? 12.637 -7.947 -0.866 1.00 93.12 81 ALA A O 1
ATOM 674 N N . ARG A 1 82 ? 13.713 -9.900 -0.582 1.00 93.50 82 ARG A N 1
ATOM 675 C CA . ARG A 1 82 ? 14.682 -9.722 -1.673 1.00 93.50 82 ARG A CA 1
ATOM 676 C C . ARG A 1 82 ? 14.167 -10.236 -3.016 1.00 93.50 82 ARG A C 1
ATOM 678 O O . ARG A 1 82 ? 14.776 -9.905 -4.032 1.00 93.50 82 ARG A O 1
ATOM 685 N N . HIS A 1 83 ? 13.089 -11.009 -3.052 1.00 95.62 83 HIS A N 1
ATOM 686 C CA . HIS A 1 83 ? 12.461 -11.410 -4.301 1.00 95.62 83 HIS A CA 1
ATOM 687 C C . HIS A 1 83 ? 11.474 -10.317 -4.727 1.00 95.62 83 HIS A C 1
ATOM 689 O O . HIS A 1 83 ? 10.491 -10.036 -4.038 1.00 95.62 83 HIS A O 1
ATOM 695 N N . VAL A 1 84 ? 11.802 -9.642 -5.828 1.00 97.00 84 VAL A N 1
ATOM 696 C CA . VAL A 1 84 ? 11.022 -8.543 -6.403 1.00 97.00 84 VAL A CA 1
ATOM 697 C C . VAL A 1 84 ? 10.922 -8.792 -7.894 1.00 97.00 84 VAL A C 1
ATOM 699 O O . VAL A 1 84 ? 11.952 -8.937 -8.549 1.00 97.00 84 VAL A O 1
ATOM 702 N N . GLU A 1 85 ? 9.706 -8.783 -8.415 1.00 97.50 85 GLU A N 1
ATOM 703 C CA . GLU A 1 85 ? 9.445 -8.714 -9.844 1.00 97.50 85 GLU A CA 1
ATOM 704 C C . GLU A 1 85 ? 9.156 -7.265 -10.237 1.00 97.50 85 GLU A C 1
ATOM 706 O O . GLU A 1 85 ? 8.387 -6.565 -9.581 1.00 97.50 85 GLU A O 1
ATOM 711 N N . TRP A 1 86 ? 9.751 -6.798 -11.324 1.00 98.00 86 TRP A N 1
ATOM 712 C CA . TRP A 1 86 ? 9.542 -5.459 -11.855 1.00 98.00 86 TRP A CA 1
ATOM 713 C C . TRP A 1 86 ? 8.560 -5.511 -13.014 1.00 98.00 86 TRP A C 1
ATOM 715 O O . TRP A 1 86 ? 8.885 -5.923 -14.133 1.00 98.00 86 TRP A O 1
ATOM 725 N N . LEU A 1 87 ? 7.332 -5.089 -12.735 1.00 97.88 87 LEU A N 1
ATOM 726 C CA . LEU A 1 87 ? 6.207 -5.205 -13.653 1.00 97.88 87 LEU A CA 1
ATOM 727 C C . LEU A 1 87 ? 5.722 -3.820 -14.075 1.00 97.88 87 LEU A C 1
ATOM 729 O O . LEU A 1 87 ? 5.654 -2.901 -13.263 1.00 97.88 87 LEU A O 1
ATOM 733 N N . CYS A 1 88 ? 5.335 -3.657 -15.339 1.00 97.88 88 CYS A N 1
ATOM 734 C CA . CYS A 1 88 ? 4.601 -2.462 -15.754 1.00 97.88 88 CYS A CA 1
ATOM 735 C C . CYS A 1 88 ? 3.211 -2.435 -15.096 1.00 97.88 88 CYS A C 1
ATOM 737 O O . CYS A 1 88 ? 2.680 -3.484 -14.732 1.00 97.88 88 CYS A O 1
ATOM 739 N N . VAL A 1 89 ? 2.592 -1.253 -14.989 1.00 94.94 89 VAL A N 1
ATOM 740 C CA . VAL A 1 89 ? 1.278 -1.081 -14.332 1.00 94.94 89 VAL A CA 1
ATOM 741 C C . VAL A 1 89 ? 0.212 -2.080 -14.820 1.00 94.94 89 VAL A C 1
ATOM 743 O O . VAL A 1 89 ? -0.419 -2.699 -13.965 1.00 94.94 89 VAL A O 1
ATOM 746 N N . PRO A 1 90 ? 0.020 -2.330 -16.136 1.00 95.31 90 PRO A N 1
ATOM 747 C CA . PRO A 1 90 ? -0.946 -3.331 -16.593 1.00 95.31 90 PRO A CA 1
ATOM 748 C C . PRO A 1 90 ? -0.659 -4.735 -16.047 1.00 95.31 90 PRO A C 1
ATOM 750 O O . PRO A 1 90 ? -1.546 -5.351 -15.468 1.00 95.31 90 PRO A O 1
ATOM 753 N N . CYS A 1 91 ? 0.584 -5.221 -16.160 1.00 97.06 91 CYS A N 1
ATOM 754 C CA . CYS A 1 91 ? 0.971 -6.535 -15.637 1.00 97.06 91 CYS A CA 1
ATOM 755 C C . CYS A 1 91 ? 0.874 -6.590 -14.107 1.00 97.06 91 CYS A C 1
ATOM 757 O O . CYS A 1 91 ? 0.390 -7.578 -13.562 1.00 97.06 91 CYS A O 1
ATOM 759 N N . HIS A 1 92 ? 1.268 -5.523 -13.414 1.00 95.88 92 HIS A N 1
ATOM 760 C CA . HI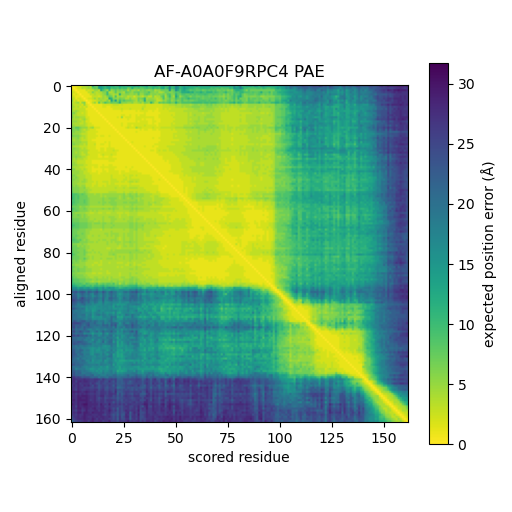S A 1 92 ? 1.150 -5.413 -11.964 1.00 95.88 92 HIS A CA 1
ATOM 761 C C . HIS A 1 92 ? -0.316 -5.496 -11.503 1.00 95.88 92 HIS A C 1
ATOM 763 O O . HIS A 1 92 ? -0.633 -6.170 -10.528 1.00 95.88 92 HIS A O 1
ATOM 769 N N . ASN A 1 93 ? -1.241 -4.884 -12.242 1.00 92.81 93 ASN A N 1
ATOM 770 C CA . ASN A 1 93 ? -2.668 -4.943 -11.929 1.00 92.81 93 ASN A CA 1
ATOM 771 C C . ASN A 1 93 ? -3.292 -6.317 -12.216 1.00 92.81 93 ASN A C 1
ATOM 773 O O . ASN A 1 93 ? -4.308 -6.642 -11.614 1.00 92.81 93 ASN A O 1
ATOM 777 N N . THR A 1 94 ? -2.704 -7.139 -13.096 1.00 94.38 94 THR A N 1
ATOM 778 C CA . THR A 1 94 ? -3.171 -8.529 -13.273 1.00 94.38 94 THR A CA 1
ATOM 779 C C . THR A 1 94 ? -2.841 -9.416 -12.073 1.00 94.38 94 THR A C 1
ATOM 781 O O . THR A 1 94 ? -3.605 -10.325 -11.775 1.00 94.38 94 THR A O 1
ATOM 784 N N . VAL A 1 95 ? -1.727 -9.151 -11.374 1.00 94.25 95 VAL A N 1
ATOM 785 C CA . VAL A 1 95 ? -1.322 -9.912 -10.172 1.00 94.25 95 VAL A CA 1
ATOM 786 C C . VAL A 1 95 ? -1.928 -9.337 -8.893 1.00 94.25 95 VAL A C 1
ATOM 788 O O . VAL A 1 95 ? -2.228 -10.063 -7.950 1.00 94.25 95 VAL A O 1
ATOM 791 N N . HIS A 1 96 ? -2.158 -8.026 -8.869 1.00 90.31 96 HIS A N 1
ATOM 792 C CA . HIS A 1 96 ? -2.908 -7.338 -7.831 1.00 90.31 96 HIS A CA 1
ATOM 793 C C . HIS A 1 96 ? -4.146 -6.703 -8.454 1.00 90.31 96 HIS A C 1
ATOM 795 O O . HIS A 1 96 ? -4.162 -5.479 -8.633 1.00 90.31 96 HIS A O 1
ATOM 801 N N . PRO A 1 97 ? -5.181 -7.500 -8.790 1.00 83.69 97 PRO A N 1
ATOM 802 C CA . PRO A 1 97 ? -6.448 -6.932 -9.207 1.00 83.69 97 PRO A CA 1
ATOM 803 C C . PRO A 1 97 ? -6.907 -6.036 -8.064 1.00 83.69 97 PRO A C 1
ATOM 805 O O . PRO A 1 97 ? -7.195 -6.505 -6.962 1.00 83.69 97 PRO A O 1
ATOM 808 N N . HIS A 1 98 ? -6.872 -4.722 -8.285 1.00 73.12 98 HIS A N 1
ATOM 809 C CA . HIS A 1 98 ? -7.343 -3.750 -7.315 1.00 73.12 98 HIS A CA 1
ATOM 810 C C . HIS A 1 98 ? -8.853 -3.945 -7.174 1.00 73.12 98 HIS A C 1
ATOM 812 O O . HIS A 1 98 ? -9.639 -3.286 -7.854 1.00 73.12 98 HIS A O 1
ATOM 818 N N . ALA A 1 99 ? -9.256 -4.880 -6.313 1.00 49.66 99 ALA A N 1
ATOM 819 C CA . ALA A 1 99 ? -10.637 -5.092 -5.938 1.00 49.66 99 ALA A CA 1
ATOM 820 C C . ALA A 1 99 ? -11.169 -3.762 -5.381 1.00 49.66 99 ALA A C 1
ATOM 822 O O . ALA A 1 99 ? -10.786 -3.326 -4.300 1.00 49.66 99 ALA A O 1
ATOM 823 N N . GLY A 1 100 ? -11.991 -3.059 -6.161 1.00 47.31 100 GLY A N 1
ATOM 824 C CA . GLY A 1 100 ? -12.809 -1.962 -5.641 1.00 47.31 100 GLY A CA 1
ATOM 825 C C . GLY A 1 100 ? -12.187 -0.563 -5.558 1.00 47.31 100 GLY A C 1
ATOM 826 O O . GLY A 1 100 ? -12.692 0.267 -4.806 1.00 47.31 100 GLY A O 1
ATOM 827 N N . HIS A 1 101 ? -11.158 -0.227 -6.343 1.00 49.66 101 HIS A N 1
ATOM 828 C CA . HIS A 1 101 ? -10.849 1.191 -6.632 1.00 49.66 101 HIS A CA 1
ATOM 829 C C . HIS A 1 101 ? -11.030 1.572 -8.102 1.00 49.66 101 HIS A C 1
ATOM 831 O O . HIS A 1 101 ? -10.611 2.650 -8.529 1.00 49.66 101 HIS A O 1
ATOM 837 N N . SER A 1 102 ? -11.786 0.766 -8.850 1.00 49.06 102 SER A N 1
ATOM 838 C CA . SER A 1 102 ? -12.713 1.367 -9.801 1.00 49.06 102 SER A CA 1
ATOM 839 C C . SER A 1 102 ? -13.658 2.232 -8.969 1.00 49.06 102 SER A C 1
ATOM 841 O O . SER A 1 102 ? -14.692 1.772 -8.493 1.00 49.06 102 SER A O 1
ATOM 843 N N . ARG A 1 103 ? -13.286 3.494 -8.708 1.00 55.75 103 ARG A N 1
ATOM 844 C CA . ARG A 1 103 ? -14.315 4.505 -8.486 1.00 55.75 103 ARG A CA 1
ATOM 845 C C . ARG A 1 103 ? -15.171 4.364 -9.733 1.00 55.75 103 ARG A C 1
ATOM 847 O O . ARG A 1 103 ? -14.670 4.715 -10.802 1.00 55.75 103 ARG A O 1
ATOM 854 N N . ARG A 1 104 ? -16.370 3.770 -9.639 1.00 55.94 104 ARG A N 1
ATOM 855 C CA . ARG A 1 104 ? -17.344 3.867 -10.729 1.00 55.94 104 ARG A CA 1
ATOM 856 C C . ARG A 1 104 ? -17.387 5.353 -11.044 1.00 55.94 104 ARG A C 1
ATOM 858 O O . ARG A 1 104 ? -17.7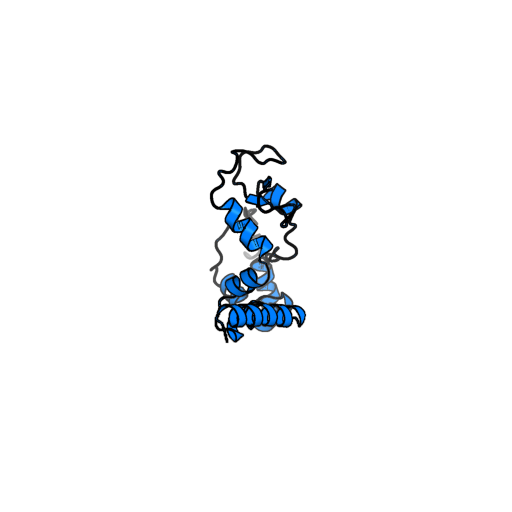41 6.161 -10.186 1.00 55.94 104 ARG A O 1
ATOM 865 N N . LYS A 1 105 ? -16.833 5.724 -12.196 1.00 64.81 105 LYS A N 1
ATOM 866 C CA . LYS A 1 105 ? -16.765 7.117 -12.601 1.00 64.81 105 LYS A CA 1
ATOM 867 C C . LYS A 1 105 ? -18.177 7.430 -13.051 1.00 64.81 105 LYS A C 1
ATOM 869 O O . LYS A 1 105 ? -18.519 7.140 -14.190 1.00 64.81 105 LYS A O 1
ATOM 874 N N . PHE A 1 106 ? -19.004 7.926 -12.138 1.00 67.88 106 PHE A N 1
ATOM 875 C CA . PHE A 1 106 ? -20.249 8.551 -12.544 1.00 67.88 106 PHE A CA 1
ATOM 876 C C . PHE A 1 106 ? -19.878 9.706 -13.471 1.00 67.88 106 PHE A C 1
ATOM 878 O O . PHE A 1 106 ? -19.003 10.517 -13.149 1.00 67.88 106 PHE A O 1
ATOM 885 N N . THR A 1 107 ? -20.478 9.734 -14.653 1.00 73.62 107 THR A N 1
ATOM 886 C CA . THR A 1 107 ? -20.377 10.896 -15.532 1.00 73.62 107 THR A CA 1
ATOM 887 C C . THR A 1 107 ? -21.094 12.077 -14.880 1.00 73.62 107 THR A C 1
ATOM 889 O O . THR A 1 107 ? -21.990 11.890 -14.057 1.00 73.62 107 THR A O 1
ATOM 892 N N . THR A 1 108 ? -20.733 13.308 -15.246 1.00 67.44 108 THR A N 1
ATOM 893 C CA . THR A 1 108 ? 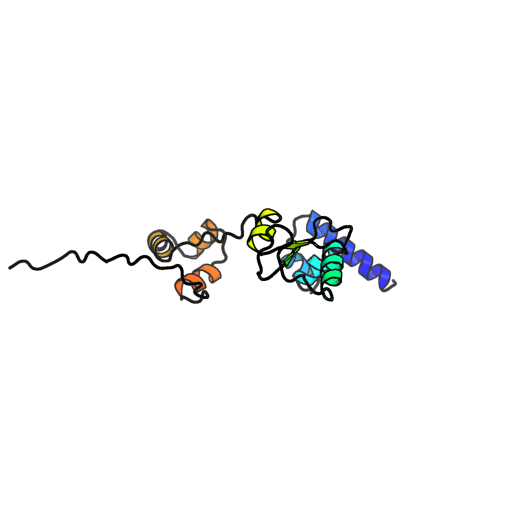-21.451 14.499 -14.763 1.00 67.44 108 THR A CA 1
ATOM 894 C C . THR A 1 108 ? -22.943 14.424 -15.094 1.00 67.44 108 THR A C 1
ATOM 896 O O . THR A 1 108 ? -23.756 14.802 -14.262 1.00 67.44 108 THR A O 1
ATOM 899 N N . ALA A 1 109 ? -23.306 13.866 -16.255 1.00 74.19 109 ALA A N 1
ATOM 900 C CA . ALA A 1 109 ? -24.698 13.636 -16.643 1.00 74.19 109 ALA A CA 1
ATOM 901 C C . ALA A 1 109 ? -25.413 12.678 -15.676 1.00 74.19 109 ALA A C 1
ATOM 903 O O . ALA A 1 109 ? -26.444 13.044 -15.127 1.00 74.19 109 ALA A O 1
ATOM 904 N N . GLN A 1 110 ? -24.810 11.523 -15.364 1.00 74.31 110 GLN A N 1
ATOM 905 C CA . GLN A 1 110 ? -25.353 10.580 -14.374 1.00 74.31 110 GLN A CA 1
ATOM 906 C C . GLN A 1 110 ? -25.486 11.215 -12.981 1.00 74.31 110 GLN A C 1
ATOM 908 O O . GLN A 1 110 ? -26.454 10.962 -12.274 1.00 74.31 110 GLN A O 1
ATOM 913 N N . LEU A 1 111 ? -24.533 12.065 -12.576 1.00 70.81 111 LEU A N 1
ATOM 914 C CA . LEU A 1 111 ? -24.616 12.796 -11.305 1.00 70.81 111 LEU A CA 1
ATOM 915 C C . LEU A 1 111 ? -25.754 13.830 -11.292 1.00 70.81 111 LEU A C 1
ATOM 917 O O . LEU A 1 111 ? -26.378 14.025 -10.251 1.00 70.81 111 LEU A O 1
ATOM 921 N N . LEU A 1 112 ? -26.008 14.505 -12.417 1.00 72.44 112 LEU A N 1
ATOM 922 C CA . LEU A 1 112 ? -27.063 15.514 -12.551 1.00 72.44 112 LEU A CA 1
ATOM 923 C C . LEU A 1 112 ? -28.456 14.884 -12.641 1.00 72.44 112 LEU A C 1
ATOM 925 O O . LEU A 1 112 ? -29.368 15.360 -11.973 1.00 72.44 112 LEU A O 1
ATOM 929 N N . GLU A 1 113 ? -28.597 13.790 -13.388 1.00 78.44 113 GLU A N 1
ATOM 930 C CA . GLU A 1 113 ? -29.837 13.014 -13.498 1.00 78.44 113 GLU A CA 1
ATOM 931 C C . GLU A 1 113 ? -30.279 12.486 -12.124 1.00 78.44 113 GLU A C 1
ATOM 933 O O . GLU A 1 113 ? -31.429 12.646 -11.725 1.00 78.44 113 GLU A O 1
ATOM 938 N N . MET A 1 114 ? -29.336 11.980 -11.323 1.00 69.69 114 MET A N 1
ATOM 939 C CA . MET A 1 114 ? -29.620 11.485 -9.970 1.00 69.69 114 MET A CA 1
ATOM 940 C C . MET A 1 114 ? -29.888 12.605 -8.946 1.00 69.69 114 MET A C 1
ATOM 942 O O . MET A 1 114 ? -30.538 12.363 -7.930 1.00 69.69 114 MET A O 1
ATOM 946 N N . LYS A 1 115 ? -29.428 13.843 -9.183 1.00 67.50 115 LYS A N 1
ATOM 947 C CA . LYS A 1 115 ? -29.669 14.990 -8.281 1.00 67.50 115 LYS A CA 1
ATOM 948 C C . LYS A 1 115 ? -31.137 15.428 -8.276 1.00 67.50 115 LYS A C 1
ATOM 950 O O . LYS A 1 115 ? -31.594 15.961 -7.268 1.00 67.50 115 LYS A O 1
ATOM 955 N N . GLY A 1 116 ? -31.870 15.186 -9.364 1.00 71.94 116 GLY A N 1
ATOM 956 C CA . GLY A 1 116 ? -33.298 15.501 -9.450 1.00 71.94 116 GLY A CA 1
ATOM 957 C C . GLY A 1 116 ? -34.160 14.721 -8.451 1.00 71.94 116 GLY A C 1
ATOM 958 O O . GLY A 1 116 ? -35.247 15.174 -8.111 1.00 71.94 116 GLY A O 1
ATOM 959 N N . THR A 1 117 ? -33.669 13.586 -7.939 1.00 74.12 117 THR A N 1
ATOM 960 C CA . THR A 1 117 ? -34.467 12.651 -7.130 1.00 74.12 117 THR A CA 1
ATOM 961 C C . THR A 1 117 ? -33.961 12.448 -5.700 1.00 74.12 117 THR A C 1
ATOM 963 O O . THR A 1 117 ? -34.658 11.828 -4.901 1.00 74.12 117 THR A O 1
ATOM 966 N N . MET A 1 118 ? -32.754 12.907 -5.339 1.00 80.19 118 MET A N 1
ATOM 967 C CA . MET A 1 118 ? -32.198 12.671 -3.998 1.00 80.19 118 MET A CA 1
ATOM 968 C C . MET A 1 118 ? -31.210 13.746 -3.528 1.00 80.19 118 MET A C 1
ATOM 970 O O . MET A 1 118 ? -30.511 14.384 -4.313 1.00 80.19 118 MET A O 1
ATOM 974 N N . THR A 1 119 ? -31.095 13.912 -2.206 1.00 85.19 119 THR A N 1
ATOM 975 C CA . THR A 1 119 ? -30.104 14.820 -1.602 1.00 85.19 119 THR A CA 1
ATOM 976 C C . THR A 1 119 ? -28.671 14.305 -1.800 1.00 85.19 119 THR A C 1
ATOM 978 O O . THR A 1 119 ? -28.434 13.098 -1.873 1.00 85.19 119 THR A O 1
ATOM 981 N N . TYR A 1 120 ? -27.669 15.199 -1.790 1.00 75.44 120 TYR A N 1
ATOM 982 C CA . TYR A 1 120 ? -26.253 14.801 -1.906 1.00 75.44 120 TYR A CA 1
ATOM 983 C C . TYR A 1 120 ? -25.813 13.801 -0.838 1.00 75.44 120 TYR A C 1
ATOM 985 O O . TYR A 1 120 ? -24.972 12.945 -1.101 1.00 75.44 120 TYR A O 1
ATOM 993 N N . ARG A 1 121 ? -26.375 13.903 0.371 1.00 77.31 121 ARG A N 1
ATOM 994 C CA . ARG A 1 121 ? -26.082 12.977 1.465 1.00 77.31 121 ARG A CA 1
ATOM 995 C C . ARG A 1 121 ? -26.652 11.587 1.181 1.00 77.31 121 ARG A C 1
ATOM 997 O O . ARG A 1 121 ? -25.941 10.611 1.394 1.00 77.31 121 ARG A O 1
ATOM 1004 N N . ALA A 1 122 ? -27.881 11.502 0.671 1.00 78.94 122 ALA A N 1
ATOM 1005 C CA . ALA A 1 122 ? -28.492 10.235 0.270 1.00 78.94 122 ALA A CA 1
ATOM 1006 C C . ALA A 1 122 ? -27.712 9.579 -0.881 1.00 78.94 122 ALA A C 1
ATOM 1008 O O . ALA A 1 122 ? -27.374 8.399 -0.804 1.00 78.94 122 ALA A O 1
ATOM 1009 N N . PHE A 1 123 ? -27.316 10.366 -1.885 1.00 79.31 123 PHE A N 1
ATOM 1010 C CA . PHE A 1 123 ? -26.500 9.877 -2.995 1.00 79.31 123 PHE A CA 1
ATOM 1011 C C . PHE A 1 123 ? -25.122 9.371 -2.537 1.00 79.31 123 PHE A C 1
ATOM 1013 O O . PHE A 1 123 ? -24.684 8.297 -2.940 1.00 79.31 123 PHE A O 1
ATOM 1020 N N . ALA A 1 124 ? -24.454 10.107 -1.642 1.00 80.25 124 ALA A N 1
ATOM 1021 C CA . ALA A 1 124 ? -23.167 9.722 -1.062 1.00 80.25 124 ALA A CA 1
ATOM 1022 C C . ALA A 1 124 ? -23.214 8.355 -0.372 1.00 80.25 124 ALA A C 1
ATOM 1024 O O . ALA A 1 124 ? -22.326 7.525 -0.576 1.00 80.25 124 ALA A O 1
ATOM 1025 N N . LEU A 1 125 ? -24.272 8.120 0.407 1.00 79.62 125 LEU A N 1
ATOM 1026 C CA . LEU A 1 125 ? -24.510 6.845 1.074 1.00 79.62 125 LEU A CA 1
ATOM 1027 C C . LEU A 1 125 ? -24.763 5.722 0.061 1.00 79.62 125 LEU A C 1
ATOM 1029 O O . LEU A 1 125 ? -24.138 4.671 0.176 1.00 79.62 125 LEU A O 1
ATOM 1033 N N . LEU A 1 126 ? -25.596 5.966 -0.958 1.00 79.62 126 LEU A N 1
ATOM 1034 C CA . LEU A 1 126 ? -25.930 4.984 -1.996 1.00 79.62 126 LEU A CA 1
ATOM 1035 C C . LEU A 1 126 ? -24.691 4.476 -2.746 1.00 79.62 126 LEU A C 1
ATOM 1037 O O . LEU A 1 126 ? -24.559 3.283 -3.004 1.00 79.62 126 LEU A O 1
ATOM 1041 N N . VAL A 1 127 ? -23.771 5.376 -3.098 1.00 72.94 127 VAL A N 1
ATOM 1042 C CA . VAL A 1 127 ? -22.583 5.030 -3.897 1.00 72.94 127 VAL A CA 1
ATOM 1043 C C . VAL A 1 127 ? -21.341 4.736 -3.051 1.00 72.94 127 VAL A C 1
ATOM 1045 O O . VAL A 1 127 ? -20.264 4.493 -3.598 1.00 72.94 127 VAL A O 1
ATOM 1048 N N . GLY A 1 128 ? -21.475 4.760 -1.721 1.00 74.25 128 GLY A N 1
ATOM 1049 C CA . GLY A 1 128 ? -20.401 4.430 -0.786 1.00 74.25 128 GLY A CA 1
ATOM 1050 C C . GLY A 1 128 ? -19.235 5.424 -0.791 1.00 74.25 128 GLY A C 1
ATOM 1051 O O . GLY A 1 128 ? -18.082 5.021 -0.634 1.00 74.25 128 GLY A O 1
ATOM 1052 N N . VAL A 1 129 ? -19.500 6.721 -0.983 1.00 77.81 129 VAL A N 1
ATOM 1053 C CA . VAL A 1 129 ? -18.472 7.780 -0.939 1.00 77.81 129 VAL A CA 1
ATOM 1054 C C . VAL A 1 129 ? -18.802 8.836 0.111 1.00 77.81 129 VAL A C 1
ATOM 1056 O O . VAL A 1 129 ? -19.950 9.030 0.489 1.00 77.81 129 VAL A O 1
ATOM 1059 N N . ALA A 1 130 ? -17.793 9.562 0.597 1.00 78.75 130 ALA A N 1
ATOM 1060 C CA . ALA A 1 130 ? -18.040 10.673 1.515 1.00 78.75 130 ALA A CA 1
ATOM 1061 C C . ALA A 1 130 ? -18.765 11.830 0.787 1.00 78.75 130 ALA A C 1
ATOM 1063 O O . ALA A 1 130 ? -18.367 12.148 -0.336 1.00 78.75 130 ALA A O 1
ATOM 1064 N N . PRO A 1 131 ? -19.733 12.535 1.409 1.00 79.75 131 PRO A N 1
ATOM 1065 C CA . PRO A 1 131 ? -20.448 13.650 0.769 1.00 79.75 131 PRO A CA 1
ATOM 1066 C C . PRO A 1 131 ? -19.526 14.740 0.205 1.00 79.75 131 PRO A C 1
ATOM 1068 O O . PRO A 1 131 ? -19.731 15.225 -0.905 1.00 79.75 131 PRO A O 1
ATOM 1071 N N . SER A 1 132 ? -18.432 15.048 0.908 1.00 79.94 132 SER A N 1
ATOM 1072 C CA . SER A 1 132 ? -17.409 15.998 0.446 1.00 79.94 132 SER A CA 1
ATOM 1073 C C . SER A 1 132 ? -16.717 15.573 -0.855 1.00 79.94 132 SER A C 1
ATOM 1075 O O . SER A 1 132 ? -16.200 16.413 -1.590 1.00 79.94 132 SER A O 1
ATOM 1077 N N . THR A 1 133 ? -16.709 14.275 -1.169 1.00 74.62 133 THR A N 1
ATOM 1078 C CA . THR A 1 133 ? -16.195 13.750 -2.440 1.00 74.62 133 THR A CA 1
ATOM 1079 C C . THR A 1 133 ? -17.126 14.120 -3.592 1.00 74.62 133 THR A C 1
ATOM 1081 O O . THR A 1 133 ? -16.639 14.558 -4.629 1.00 74.62 133 THR A O 1
ATOM 1084 N N . ILE A 1 134 ? -18.445 14.042 -3.392 1.00 78.00 134 ILE A N 1
ATOM 1085 C CA . ILE A 1 134 ? -19.445 14.454 -4.390 1.00 78.00 134 ILE A CA 1
ATOM 1086 C C . ILE A 1 134 ? -19.389 15.961 -4.636 1.00 78.00 134 ILE A C 1
ATOM 1088 O O . ILE A 1 134 ? -19.379 16.387 -5.787 1.00 78.00 134 ILE A O 1
ATOM 1092 N N . THR A 1 135 ? -19.246 16.774 -3.586 1.00 78.31 135 THR A N 1
ATOM 1093 C CA . THR A 1 135 ? -19.068 18.229 -3.736 1.00 78.31 135 THR A CA 1
ATOM 1094 C C . THR A 1 135 ? -17.848 18.563 -4.599 1.00 78.31 135 THR A C 1
ATOM 1096 O O . THR A 1 135 ? -17.927 19.403 -5.491 1.00 78.31 135 THR A O 1
ATOM 1099 N N . LYS A 1 136 ? -16.725 17.856 -4.405 1.00 75.06 136 LYS A N 1
ATOM 1100 C CA . LYS A 1 136 ? -15.525 18.019 -5.246 1.00 75.06 136 LYS A CA 1
ATOM 1101 C C . LYS A 1 136 ? -15.757 17.605 -6.699 1.00 75.06 136 LYS A C 1
ATOM 1103 O O . LYS A 1 136 ? -15.167 18.210 -7.590 1.00 75.06 136 LYS A O 1
ATOM 1108 N N . TRP A 1 137 ? -16.579 16.583 -6.941 1.00 75.75 137 TRP A N 1
ATOM 1109 C CA . TRP A 1 137 ? -16.928 16.146 -8.295 1.00 75.75 137 TRP A CA 1
ATOM 1110 C C . TRP A 1 137 ? -17.754 17.201 -9.028 1.00 75.75 137 TRP A C 1
ATOM 1112 O O . TRP A 1 137 ? -17.444 17.528 -10.170 1.00 75.75 137 TRP A O 1
ATOM 1122 N N . LEU A 1 138 ? -18.748 17.772 -8.350 1.00 71.31 138 LEU A N 1
ATOM 1123 C CA . LEU A 1 138 ? -19.648 18.775 -8.917 1.00 71.31 138 LEU A CA 1
ATOM 1124 C C . LEU A 1 138 ? -18.968 20.125 -9.142 1.00 71.31 138 LEU A C 1
ATOM 1126 O O . LEU A 1 138 ? -19.204 20.763 -10.160 1.00 71.31 138 LEU A O 1
ATOM 1130 N N . ASN A 1 139 ? -18.053 20.516 -8.256 1.00 77.25 139 ASN A N 1
ATOM 1131 C CA . ASN A 1 139 ? -17.313 21.774 -8.379 1.00 77.25 139 ASN A CA 1
ATOM 1132 C C . ASN A 1 139 ? -16.130 21.684 -9.364 1.00 77.25 139 ASN A C 1
ATOM 1134 O O . ASN A 1 139 ? -15.268 22.559 -9.377 1.00 77.25 139 ASN A O 1
ATOM 1138 N N . GLY A 1 140 ? -16.028 20.606 -10.152 1.00 67.81 140 GLY A N 1
ATOM 1139 C CA . GLY A 1 140 ? -14.980 20.445 -11.164 1.00 67.81 140 GLY A CA 1
ATOM 1140 C C . GLY A 1 140 ? -13.561 20.275 -10.607 1.00 67.81 140 GLY A C 1
ATOM 1141 O O . GLY A 1 140 ? -12.598 20.333 -11.368 1.00 67.81 140 GLY A O 1
ATOM 1142 N N . ALA A 1 141 ? -13.408 20.024 -9.304 1.00 62.69 141 ALA A N 1
ATOM 1143 C CA . ALA A 1 141 ? -12.121 19.995 -8.605 1.00 62.69 141 ALA A CA 1
ATOM 1144 C C . ALA A 1 141 ? -11.371 18.646 -8.707 1.00 62.69 141 ALA A C 1
ATOM 1146 O O . ALA A 1 141 ? -10.456 18.379 -7.926 1.00 62.69 141 ALA A O 1
ATOM 1147 N N . ILE A 1 142 ? -11.743 17.762 -9.641 1.00 56.31 142 ILE A N 1
ATOM 1148 C CA . ILE A 1 142 ? -10.988 16.527 -9.912 1.00 56.31 142 ILE A CA 1
ATOM 1149 C C . ILE A 1 142 ? -9.967 16.804 -11.025 1.00 56.31 142 ILE A C 1
ATOM 1151 O O . ILE A 1 142 ? -10.350 17.363 -12.055 1.00 56.31 142 ILE A O 1
ATOM 1155 N N . PRO A 1 143 ? -8.700 16.359 -10.904 1.00 47.53 143 PRO A N 1
ATOM 1156 C CA . PRO A 1 143 ? -7.760 16.400 -12.018 1.00 47.53 143 PRO A CA 1
ATOM 1157 C C . PRO A 1 143 ? -8.349 15.660 -13.226 1.00 47.53 143 PRO A C 1
ATOM 1159 O O . PRO A 1 143 ? -8.602 14.451 -13.183 1.00 47.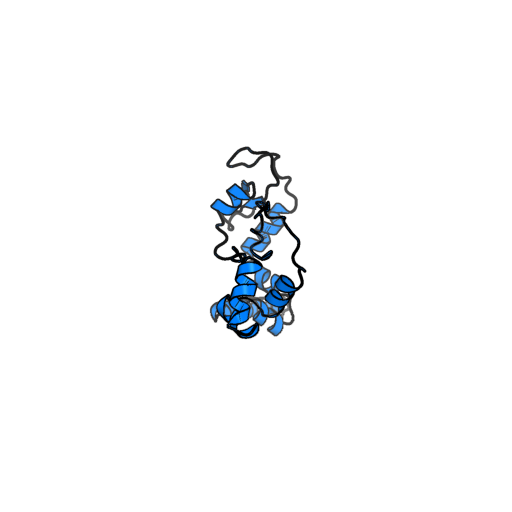53 143 PRO A O 1
ATOM 1162 N N . ARG A 1 144 ? -8.591 16.412 -14.305 1.00 45.28 144 ARG A N 1
ATOM 1163 C CA . ARG A 1 144 ? -9.048 15.896 -15.595 1.00 45.28 144 ARG A CA 1
ATOM 1164 C C . ARG A 1 144 ? -7.945 15.019 -16.191 1.00 45.28 144 ARG A C 1
ATOM 1166 O O . ARG A 1 144 ? -7.155 15.485 -17.004 1.00 45.28 144 ARG A O 1
ATOM 1173 N N . HIS A 1 145 ? -7.912 13.728 -15.876 1.00 46.78 145 HIS A N 1
ATOM 1174 C CA . HIS A 1 145 ? -7.461 12.789 -16.901 1.00 46.78 145 HIS A CA 1
ATOM 1175 C C . HIS A 1 145 ? -8.555 12.793 -17.964 1.00 46.78 145 HIS A C 1
ATOM 1177 O O . HIS A 1 145 ? -9.577 12.136 -17.777 1.00 46.78 145 HIS A O 1
ATOM 1183 N N . LYS A 1 146 ? -8.375 13.646 -18.986 1.00 38.59 146 LYS A N 1
ATOM 1184 C CA . LYS A 1 146 ? -9.310 13.875 -20.093 1.00 38.59 146 LYS A CA 1
ATOM 1185 C C . LYS A 1 146 ? -9.829 12.520 -20.594 1.00 38.59 146 LYS A C 1
ATOM 1187 O O . LYS A 1 146 ? -9.046 11.789 -21.200 1.00 38.59 146 LYS A O 1
ATOM 1192 N N . PRO A 1 147 ? -11.098 12.148 -20.357 1.00 41.78 147 PRO A N 1
ATOM 1193 C CA . PRO A 1 147 ? -11.705 11.161 -21.226 1.00 41.78 147 PRO A CA 1
ATOM 1194 C C . PRO A 1 147 ? -11.733 11.799 -22.615 1.00 41.78 147 PRO A C 1
ATOM 1196 O O . PRO A 1 147 ? -12.106 12.966 -22.755 1.00 41.78 147 PRO A O 1
ATOM 1199 N N . THR A 1 148 ? -11.252 11.078 -23.619 1.00 42.16 148 THR A N 1
ATOM 1200 C CA . THR A 1 148 ? -11.369 11.456 -25.025 1.00 42.16 148 THR A CA 1
ATOM 1201 C C . THR A 1 148 ? -12.861 11.636 -25.313 1.00 42.16 148 THR A C 1
ATOM 1203 O O . THR A 1 148 ? -13.592 10.658 -25.436 1.00 42.16 148 THR A O 1
ATOM 1206 N N . LEU A 1 149 ? -13.347 12.879 -25.274 1.00 42.06 149 LEU A N 1
ATOM 1207 C CA . LEU A 1 149 ? -14.757 13.194 -25.467 1.00 42.06 149 LEU A CA 1
ATOM 1208 C C . LEU A 1 149 ? -15.081 12.998 -26.947 1.00 42.06 149 LEU A C 1
ATOM 1210 O O . LEU A 1 149 ? -14.669 13.791 -27.793 1.00 42.06 149 LEU A O 1
ATOM 1214 N N . LEU A 1 150 ? -15.821 11.928 -27.237 1.00 39.59 150 LEU A N 1
ATOM 1215 C CA . LEU A 1 150 ? -16.635 11.824 -28.439 1.00 39.59 150 LEU A CA 1
ATOM 1216 C C . LEU A 1 150 ? -17.510 13.087 -28.502 1.00 39.59 150 LEU A C 1
ATOM 1218 O O . LEU A 1 150 ? -18.227 13.392 -27.548 1.00 39.59 150 LEU A O 1
ATOM 1222 N N . LYS A 1 151 ? -17.413 13.842 -29.600 1.00 40.78 151 LYS A N 1
ATOM 1223 C CA . LYS A 1 151 ? -18.276 14.993 -29.885 1.00 40.78 151 LYS A CA 1
ATOM 1224 C C . LYS A 1 151 ? -19.725 14.505 -29.990 1.00 40.78 151 LYS A C 1
ATOM 1226 O O . LYS A 1 151 ? -20.139 14.045 -31.048 1.00 40.78 151 LYS A O 1
ATOM 1231 N N . LEU A 1 152 ? -20.496 14.615 -28.912 1.00 38.09 152 LEU A N 1
ATOM 1232 C CA . LEU A 1 152 ? -21.952 14.610 -28.998 1.00 38.09 152 LEU A CA 1
ATOM 1233 C C . LEU A 1 152 ? -22.360 15.961 -29.591 1.00 38.09 152 LEU A C 1
ATOM 1235 O O . LEU A 1 152 ? -22.277 16.989 -28.923 1.00 38.09 152 LEU A O 1
ATOM 1239 N N . ARG A 1 153 ? -22.725 15.961 -30.879 1.00 39.69 153 ARG A N 1
ATOM 1240 C CA . ARG A 1 153 ? -23.484 17.057 -31.487 1.00 39.69 153 ARG A CA 1
ATOM 1241 C C . ARG A 1 153 ? -24.815 17.133 -30.742 1.00 39.69 153 ARG A C 1
ATOM 1243 O O . ARG A 1 153 ? -25.578 16.171 -30.763 1.00 39.69 153 ARG A O 1
ATOM 1250 N N . MET A 1 154 ? -25.053 18.246 -30.058 1.00 35.97 154 MET A N 1
ATOM 1251 C CA . MET A 1 154 ? -26.383 18.587 -29.576 1.00 35.97 154 MET A CA 1
ATOM 1252 C C . MET A 1 154 ? -27.262 18.797 -30.807 1.00 35.97 154 MET A C 1
ATOM 1254 O O . MET A 1 154 ? -26.936 19.603 -31.675 1.00 35.97 154 MET A O 1
ATOM 1258 N N . VAL A 1 155 ? -28.320 18.000 -30.910 1.00 45.78 155 VAL A N 1
ATOM 1259 C CA . VAL A 1 155 ? -29.428 18.259 -31.822 1.00 45.78 155 VAL A CA 1
ATOM 1260 C C . VAL A 1 155 ? -30.182 19.432 -31.207 1.00 45.78 155 VAL A C 1
ATOM 1262 O O . VAL A 1 155 ? -30.856 19.268 -30.193 1.00 45.78 155 VAL A O 1
ATOM 1265 N N . GLU A 1 156 ? -29.988 20.624 -31.762 1.00 44.88 156 GLU A N 1
ATOM 1266 C CA . GLU A 1 156 ? -30.858 21.763 -31.496 1.00 44.88 156 GLU A CA 1
ATOM 1267 C C . GLU A 1 156 ? -32.195 21.472 -32.172 1.00 44.88 156 GLU A C 1
ATOM 1269 O O . GLU A 1 156 ? -32.322 21.479 -33.395 1.00 44.88 156 GLU A O 1
ATOM 1274 N N . ASN A 1 157 ? -33.170 21.122 -31.343 1.00 51.91 157 ASN A N 1
ATOM 1275 C CA . ASN A 1 157 ? -34.567 21.102 -31.708 1.00 51.91 157 ASN A CA 1
ATOM 1276 C C . ASN A 1 157 ? -35.176 22.382 -31.134 1.00 51.91 157 ASN A C 1
ATOM 1278 O O . ASN A 1 157 ? -35.087 22.583 -29.924 1.00 51.91 157 ASN A O 1
ATOM 1282 N N . GLU A 1 158 ? -35.740 23.213 -32.014 1.00 48.09 158 GLU A N 1
ATOM 1283 C CA . GLU A 1 158 ? -36.914 24.080 -31.829 1.00 48.09 158 GLU A CA 1
ATOM 1284 C C . GLU A 1 158 ? -36.785 25.476 -32.466 1.00 48.09 158 GLU A C 1
ATOM 1286 O O . GLU A 1 158 ? -35.863 26.233 -32.182 1.00 48.09 158 GLU A O 1
ATOM 1291 N N . ARG A 1 159 ? -37.860 25.817 -33.197 1.00 49.53 159 ARG A N 1
ATOM 1292 C CA . ARG A 1 159 ? -38.389 27.156 -33.524 1.00 49.53 159 ARG A CA 1
ATOM 1293 C C . ARG A 1 159 ? -37.754 27.893 -34.704 1.00 49.53 159 ARG A C 1
ATOM 1295 O O . ARG A 1 159 ? -36.822 28.664 -34.543 1.00 49.53 159 ARG A O 1
ATOM 1302 N N . SER A 1 160 ? -38.429 27.784 -35.847 1.00 47.91 160 SER A N 1
ATOM 1303 C CA . SER A 1 160 ? -39.190 28.932 -36.357 1.00 47.91 160 SER A CA 1
ATOM 1304 C C . SER A 1 160 ? -40.448 28.442 -37.070 1.00 47.91 160 SER A C 1
ATOM 1306 O O . SER A 1 160 ? -40.391 27.798 -38.113 1.00 47.91 160 SER A O 1
ATOM 1308 N N . GLN A 1 161 ? -41.583 28.703 -36.422 1.00 62.19 161 GLN A N 1
ATOM 1309 C CA . GLN A 1 161 ? -42.857 28.943 -37.083 1.00 62.19 161 GLN A CA 1
ATOM 1310 C C . GLN A 1 161 ? -42.795 30.348 -37.707 1.00 62.19 161 GLN A C 1
ATOM 1312 O O . GLN A 1 161 ? -42.225 31.243 -37.077 1.00 62.19 161 GLN A O 1
ATOM 1317 N N . HIS A 1 162 ? -43.448 30.488 -38.866 1.00 55.59 162 HIS A N 1
ATOM 1318 C CA . HIS A 1 162 ? -43.660 31.670 -39.722 1.00 55.59 162 HIS A CA 1
ATOM 1319 C C . HIS A 1 162 ? -42.766 31.773 -40.955 1.00 55.59 162 HIS A C 1
ATOM 1321 O O . HIS A 1 162 ? -41.533 31.908 -40.813 1.00 55.59 162 HIS A O 1
#

Foldseek 3Di:
DDPVVVVVVLLVVLLVVVVVVDQLCRNCVVVVHHSVVSVCSNCVLVVLLVVLCPPDDDDQAFPPPRDRAQWDWDDPDSVPSNDTGTHHPVVNCVVVVPPPPPLVPQDPVNLVVCVVPDDLCVVCVVSVHDSVVSVCVNVVVDPPPDDPDDDPDPPDDDDDDD

Secondary structure (DSSP, 8-state):
--HHHHHHHHHHHHHHHHHTT--HHHHHHHTTS-HHHHHHHH-HHHHHHHHHHTTPPPPSS-TTT---S-EEEE-S-TT-TT--EEEEHHHHHHHS--TT-------HHHHHHHHTTS-HHHHHHHTT--HHHHHHHHTT-S--------------------